Protein AF-A0A8S4QII3-F1 (afdb_monomer)

Mean predicted aligned error: 6.71 Å

Organism: NCBI:txid348720

Foldseek 3Di:
DQDPVLCVQQVPDPPVPRHDRHDDPCPPVVVDDPKDWDADCPPPVVRHRQTCDINNDQFAPPDDDPPVGGSD

Structure (mmCIF, N/CA/C/O backbone):
data_AF-A0A8S4QII3-F1
#
_entry.id   AF-A0A8S4QII3-F1
#
loop_
_atom_site.group_PDB
_atom_site.id
_atom_site.type_symbol
_atom_site.label_atom_id
_atom_site.label_alt_id
_atom_site.label_comp_id
_atom_site.label_asym_id
_atom_site.label_entity_id
_atom_site.label_seq_id
_atom_site.pdbx_PDB_ins_code
_atom_site.Cartn_x
_atom_site.Cartn_y
_atom_site.Cartn_z
_atom_site.occupancy
_atom_site.B_iso_or_equiv
_atom_site.auth_seq_id
_atom_site.auth_comp_id
_atom_site.auth_asym_id
_atom_site.auth_atom_id
_atom_site.pdbx_PDB_model_num
ATOM 1 N N . TYR A 1 1 ? 15.884 7.243 -7.102 1.00 83.88 1 TYR A N 1
ATOM 2 C CA . TYR A 1 1 ? 17.097 7.541 -7.876 1.00 83.88 1 TYR A CA 1
ATOM 3 C C . TYR A 1 1 ? 16.909 7.094 -9.320 1.00 83.88 1 TYR A C 1
ATOM 5 O O . TYR A 1 1 ? 15.988 6.330 -9.604 1.00 83.88 1 TYR A O 1
ATOM 13 N N . ASN A 1 2 ? 17.739 7.605 -10.231 1.00 87.38 2 ASN A N 1
ATOM 14 C CA . ASN A 1 2 ? 17.669 7.255 -11.649 1.00 87.38 2 ASN A CA 1
ATOM 15 C C . ASN A 1 2 ? 18.427 5.946 -11.879 1.00 87.38 2 ASN A C 1
ATOM 17 O O . ASN A 1 2 ? 19.653 5.928 -11.809 1.00 87.38 2 ASN A O 1
ATOM 21 N N . ASP A 1 3 ? 17.687 4.866 -12.114 1.00 89.94 3 ASP A N 1
ATOM 22 C CA . ASP A 1 3 ? 18.255 3.570 -12.466 1.00 89.94 3 ASP A CA 1
ATOM 23 C C . ASP A 1 3 ? 18.254 3.397 -14.001 1.00 89.94 3 ASP 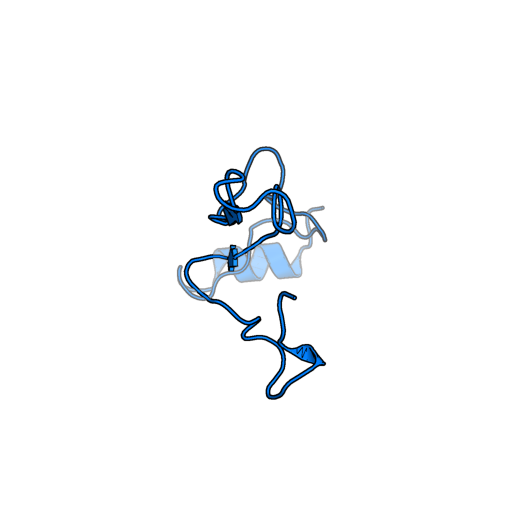A C 1
ATOM 25 O O . ASP A 1 3 ? 17.210 3.616 -14.633 1.00 89.94 3 ASP A O 1
ATOM 29 N N . PRO A 1 4 ? 19.389 3.035 -14.631 1.00 90.81 4 PRO A N 1
ATOM 30 C CA . PRO A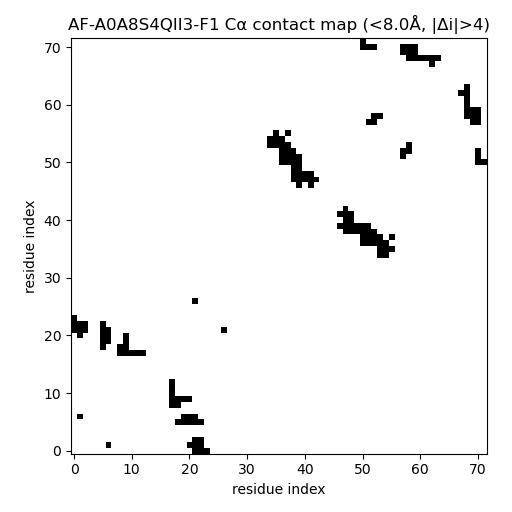 1 4 ? 19.484 2.922 -16.087 1.00 90.81 4 PRO A CA 1
ATOM 31 C C . PRO A 1 4 ? 18.544 1.871 -16.690 1.00 90.81 4 PRO A C 1
ATOM 33 O O . PRO A 1 4 ? 17.986 2.101 -17.764 1.00 90.81 4 PRO A O 1
ATOM 36 N N . LEU A 1 5 ? 18.330 0.740 -16.008 1.00 89.94 5 LEU A 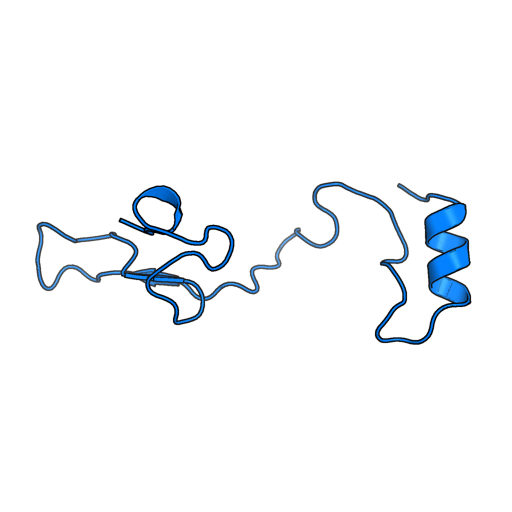N 1
ATOM 37 C CA . LEU A 1 5 ? 17.472 -0.341 -16.504 1.00 89.94 5 LEU A CA 1
ATOM 38 C C . LEU A 1 5 ? 15.996 0.038 -16.405 1.00 89.94 5 LEU A C 1
ATOM 40 O O . LEU A 1 5 ? 15.241 -0.176 -17.354 1.00 89.94 5 LEU A O 1
ATOM 44 N N . VAL A 1 6 ? 15.592 0.652 -15.292 1.00 89.56 6 VAL A N 1
ATOM 45 C CA . VAL A 1 6 ? 14.231 1.178 -15.107 1.00 89.56 6 VAL A CA 1
ATOM 46 C C . VAL A 1 6 ? 13.926 2.259 -16.141 1.00 89.56 6 VAL A C 1
ATOM 48 O O . VAL A 1 6 ? 12.851 2.251 -16.739 1.00 89.56 6 VAL A O 1
ATOM 51 N N . THR A 1 7 ? 14.892 3.139 -16.412 1.00 90.81 7 THR A N 1
ATOM 52 C CA . THR A 1 7 ? 14.761 4.188 -17.430 1.00 90.81 7 THR A CA 1
ATOM 53 C C . THR A 1 7 ? 14.574 3.575 -18.817 1.00 90.81 7 THR A C 1
ATOM 55 O O . THR A 1 7 ? 13.623 3.919 -19.516 1.00 90.81 7 THR A O 1
ATOM 58 N N . LEU A 1 8 ? 15.423 2.615 -19.201 1.00 91.62 8 LEU A N 1
ATOM 59 C CA . LEU A 1 8 ? 15.321 1.913 -20.481 1.00 91.62 8 LEU A CA 1
ATOM 60 C C . LEU A 1 8 ? 13.958 1.216 -20.629 1.00 91.62 8 LEU A C 1
ATOM 62 O O . LEU A 1 8 ? 13.250 1.411 -21.615 1.00 91.62 8 LEU A O 1
ATOM 66 N N . ALA A 1 9 ? 13.547 0.461 -19.611 1.00 91.25 9 ALA A N 1
ATOM 67 C CA . ALA A 1 9 ? 12.260 -0.221 -19.586 1.00 91.25 9 ALA A CA 1
ATOM 68 C C . ALA A 1 9 ? 11.079 0.763 -19.690 1.00 91.25 9 ALA A C 1
ATOM 70 O O . ALA A 1 9 ? 10.113 0.488 -20.403 1.00 91.25 9 ALA A O 1
ATOM 71 N N . HIS A 1 10 ? 11.156 1.925 -19.034 1.00 89.44 10 HIS A N 1
ATOM 72 C CA . HIS A 1 10 ? 10.119 2.955 -19.108 1.00 89.44 10 HIS A CA 1
ATOM 73 C C . HIS A 1 10 ? 9.901 3.482 -20.535 1.00 89.44 10 HIS A C 1
ATOM 75 O O . HIS A 1 10 ? 8.760 3.764 -20.912 1.00 89.44 10 HIS A O 1
ATOM 81 N N . TYR A 1 11 ? 10.976 3.601 -21.322 1.00 91.19 11 TYR A N 1
ATOM 82 C CA . TYR A 1 11 ? 10.913 4.061 -22.711 1.00 91.19 11 TYR A CA 1
ATOM 83 C C . TYR A 1 11 ? 10.336 3.015 -23.669 1.00 91.19 11 TYR A C 1
ATOM 85 O O . TYR A 1 11 ? 9.583 3.378 -24.571 1.00 91.19 11 TYR A O 1
ATOM 93 N N . PHE A 1 12 ? 10.677 1.735 -23.491 1.00 93.31 12 PHE A N 1
ATOM 94 C CA . PHE A 1 12 ? 10.357 0.696 -24.477 1.00 93.31 12 PHE A CA 1
ATOM 95 C C . PHE A 1 12 ? 9.071 -0.095 -24.190 1.00 93.31 12 PHE A C 1
ATOM 97 O O . PHE A 1 12 ? 8.445 -0.586 -25.131 1.00 93.31 12 PHE A O 1
ATOM 104 N N . TYR A 1 13 ? 8.642 -0.237 -22.931 1.00 92.50 13 TYR A N 1
ATOM 105 C CA . TYR A 1 13 ? 7.418 -0.986 -22.620 1.00 92.50 13 TYR A CA 1
ATOM 106 C C . TYR A 1 13 ? 6.136 -0.175 -22.910 1.00 92.50 13 TYR A C 1
ATOM 108 O O . TYR A 1 13 ? 6.090 1.041 -22.708 1.00 92.50 13 TYR A O 1
ATOM 116 N N . PRO A 1 14 ? 5.035 -0.838 -23.319 1.00 92.00 14 PRO A N 1
ATOM 117 C CA . PRO A 1 14 ? 3.741 -0.186 -23.501 1.00 92.00 14 PRO A CA 1
ATOM 118 C C . PRO A 1 14 ? 3.176 0.321 -22.165 1.00 92.00 14 PRO A C 1
ATOM 120 O O . PRO A 1 14 ? 3.498 -0.205 -21.098 1.00 92.00 14 PRO A O 1
ATOM 123 N N . LYS A 1 15 ? 2.277 1.317 -22.217 1.00 85.44 15 LYS A N 1
ATOM 124 C CA . LYS A 1 15 ? 1.785 2.070 -21.041 1.00 85.44 15 LYS A CA 1
ATOM 125 C C . LYS A 1 15 ? 1.340 1.217 -19.841 1.00 85.44 15 LYS A C 1
ATOM 127 O O . LYS A 1 15 ? 1.565 1.648 -18.721 1.00 85.44 15 LYS A O 1
ATOM 132 N N . GLY A 1 16 ? 0.741 0.043 -20.055 1.00 86.62 16 GLY A N 1
ATOM 133 C CA . GLY A 1 16 ? 0.269 -0.833 -18.969 1.00 86.62 16 GLY A CA 1
ATOM 134 C C . GLY A 1 16 ? 1.329 -1.755 -18.355 1.00 86.62 16 GLY A C 1
ATOM 135 O O . GLY A 1 16 ? 1.060 -2.395 -17.347 1.00 86.62 16 GLY A O 1
ATOM 136 N N . LYS A 1 17 ? 2.516 -1.859 -18.965 1.00 86.62 17 LYS A N 1
ATOM 137 C CA . LYS A 1 17 ? 3.615 -2.726 -18.502 1.00 86.62 17 LYS A CA 1
ATOM 138 C C . LYS A 1 17 ? 4.893 -1.960 -18.174 1.00 86.62 17 LYS A C 1
ATOM 140 O O . LYS A 1 17 ? 5.830 -2.548 -17.643 1.00 86.62 17 LYS A O 1
ATOM 145 N N . ARG A 1 18 ? 4.962 -0.672 -18.520 1.00 90.38 18 ARG A N 1
ATOM 146 C CA . ARG A 1 18 ? 6.148 0.142 -18.259 1.00 90.38 18 ARG A CA 1
ATOM 147 C C . ARG A 1 18 ? 6.287 0.441 -16.760 1.00 90.38 18 ARG A C 1
ATOM 149 O O . ARG A 1 18 ? 5.293 0.821 -16.140 1.00 90.38 18 ARG A O 1
ATOM 156 N N . PRO A 1 19 ? 7.491 0.298 -16.181 1.00 87.00 19 PRO A N 1
ATOM 157 C CA . PRO A 1 19 ? 7.748 0.693 -14.798 1.00 87.00 19 PRO A CA 1
ATOM 158 C C . PRO A 1 19 ? 7.711 2.221 -14.655 1.00 87.00 19 PRO A C 1
ATOM 160 O O . PRO A 1 19 ? 7.625 2.940 -15.648 1.00 87.00 19 PRO A O 1
ATOM 163 N N . ASN A 1 20 ? 7.796 2.741 -13.430 1.00 85.75 20 ASN A N 1
ATOM 164 C CA . ASN A 1 20 ? 7.979 4.180 -13.200 1.00 85.75 20 ASN A CA 1
ATOM 165 C C . ASN A 1 20 ? 9.322 4.675 -13.771 1.00 85.75 20 ASN A C 1
ATOM 167 O O . ASN A 1 20 ? 10.217 3.878 -14.019 1.00 85.75 20 ASN A O 1
ATOM 171 N N . SER A 1 21 ? 9.481 5.987 -13.977 1.00 85.69 21 SER A N 1
ATOM 172 C CA . SER A 1 21 ? 10.712 6.567 -14.552 1.00 85.69 21 SER A CA 1
ATOM 173 C C . SER A 1 21 ? 11.914 6.553 -13.601 1.00 85.69 21 SER A C 1
ATOM 175 O O . SER A 1 21 ? 13.049 6.752 -14.025 1.00 85.69 21 SER A O 1
ATOM 177 N N . GLN A 1 22 ? 11.674 6.338 -12.310 1.00 87.62 22 GLN A N 1
ATOM 178 C CA . GLN A 1 22 ? 12.685 6.343 -11.263 1.00 87.62 22 GLN A CA 1
ATOM 179 C C . GLN A 1 22 ? 12.467 5.165 -10.319 1.00 87.62 22 GLN A C 1
ATOM 181 O O . GLN A 1 22 ? 11.345 4.687 -10.143 1.00 87.62 22 GLN A O 1
ATOM 186 N N . MET A 1 23 ? 13.543 4.734 -9.668 1.00 87.69 23 MET A N 1
ATOM 187 C CA . MET A 1 23 ? 13.512 3.679 -8.662 1.00 87.69 23 MET A CA 1
ATOM 188 C C . MET A 1 23 ? 13.474 4.277 -7.252 1.00 87.69 23 MET A C 1
ATOM 190 O O . MET A 1 23 ? 14.195 5.229 -6.949 1.00 87.69 23 MET A O 1
ATOM 194 N N . GLY A 1 24 ? 12.651 3.727 -6.366 1.00 86.38 24 GLY A N 1
ATOM 195 C CA . GLY A 1 24 ? 12.657 4.087 -4.950 1.00 86.38 24 GLY A CA 1
ATOM 196 C C . GLY A 1 24 ? 11.639 3.279 -4.155 1.00 86.38 24 GLY A C 1
ATOM 197 O O . GLY A 1 24 ? 10.580 2.949 -4.677 1.00 86.38 24 GLY A O 1
ATOM 198 N N . LEU A 1 25 ? 11.951 2.987 -2.888 1.00 83.12 25 LEU A N 1
ATOM 199 C CA . LEU A 1 25 ? 11.078 2.197 -2.006 1.00 83.12 25 LEU A CA 1
ATOM 200 C C . LEU A 1 25 ? 9.727 2.877 -1.748 1.00 83.12 25 LEU A C 1
ATOM 202 O O . LEU A 1 25 ? 8.697 2.218 -1.700 1.00 83.12 25 LEU A O 1
ATOM 206 N N . LEU A 1 26 ? 9.736 4.203 -1.605 1.00 84.44 26 LEU A N 1
ATOM 207 C CA . LEU A 1 26 ? 8.548 5.024 -1.346 1.00 84.44 26 LEU A CA 1
ATOM 208 C C . LEU A 1 26 ? 8.267 5.976 -2.517 1.00 84.44 26 LEU A C 1
ATOM 210 O O . LEU A 1 26 ? 7.811 7.105 -2.324 1.00 84.44 26 LEU A O 1
ATOM 214 N N . LEU A 1 27 ? 8.596 5.550 -3.742 1.00 83.31 27 LEU A N 1
ATOM 215 C CA . LEU A 1 27 ? 8.349 6.356 -4.933 1.00 8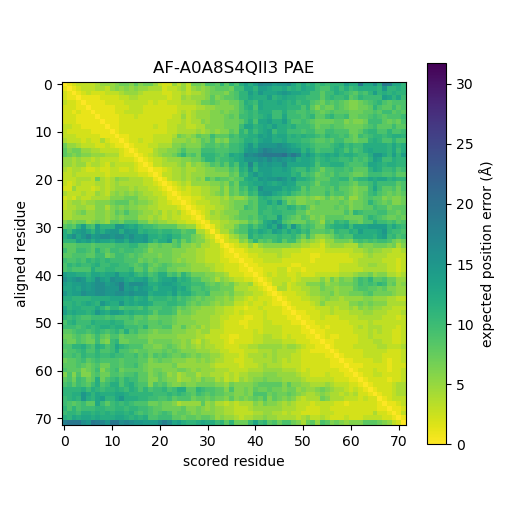3.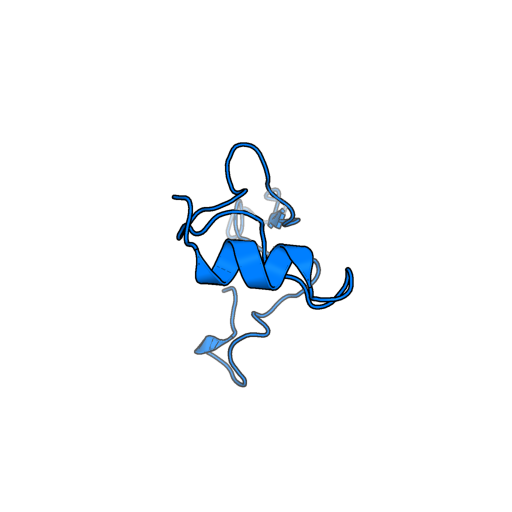31 27 LEU A CA 1
ATOM 216 C C . LEU A 1 27 ? 6.852 6.684 -5.046 1.00 83.31 27 LEU A C 1
ATOM 218 O O . LEU A 1 27 ? 6.011 5.816 -4.832 1.00 83.31 27 LEU A O 1
ATOM 222 N N . ALA A 1 28 ? 6.537 7.932 -5.399 1.00 79.88 28 ALA A N 1
ATOM 223 C CA . ALA A 1 28 ? 5.168 8.415 -5.584 1.00 79.88 28 ALA A CA 1
ATOM 224 C C . ALA A 1 28 ? 4.254 8.292 -4.344 1.00 79.88 28 ALA A C 1
ATOM 226 O O . ALA A 1 28 ? 3.040 8.233 -4.506 1.00 79.88 28 ALA A O 1
ATOM 227 N N . ARG A 1 29 ? 4.817 8.288 -3.122 1.00 82.06 29 ARG A N 1
ATOM 228 C CA . ARG A 1 29 ? 4.062 8.320 -1.849 1.00 82.06 29 ARG A CA 1
ATOM 229 C C . ARG A 1 29 ? 4.011 9.691 -1.159 1.00 82.06 29 ARG A C 1
ATOM 231 O O . ARG A 1 29 ? 3.544 9.794 -0.030 1.00 82.06 29 ARG A O 1
ATOM 238 N N . ASN A 1 30 ? 4.519 10.749 -1.792 1.00 81.06 30 ASN A N 1
ATOM 239 C CA . ASN A 1 30 ? 4.472 12.087 -1.203 1.00 81.06 30 ASN A CA 1
ATOM 240 C C . ASN A 1 30 ? 3.121 12.756 -1.495 1.00 81.06 30 ASN A C 1
ATOM 242 O O . ASN A 1 30 ? 2.855 13.108 -2.643 1.00 81.06 30 ASN A O 1
ATOM 246 N N . GLY A 1 31 ? 2.288 12.935 -0.465 1.00 79.12 31 GLY A N 1
ATOM 247 C CA . GLY A 1 31 ? 0.983 13.601 -0.580 1.00 79.12 31 GLY A CA 1
ATOM 248 C C . GLY A 1 31 ? -0.088 12.794 -1.324 1.00 79.12 31 GLY A C 1
ATOM 249 O O . GLY A 1 31 ? -1.114 13.347 -1.705 1.00 79.12 31 GLY A O 1
ATOM 250 N N . THR A 1 32 ? 0.146 11.502 -1.543 1.00 78.75 32 THR A N 1
ATOM 251 C CA . THR A 1 32 ? -0.728 10.595 -2.290 1.00 78.75 32 THR A CA 1
ATOM 252 C C . THR A 1 32 ? -1.174 9.452 -1.383 1.00 78.75 32 THR A C 1
ATOM 254 O O . THR A 1 32 ? -0.368 8.632 -0.942 1.00 78.75 32 THR A O 1
ATOM 257 N N . LEU A 1 33 ? -2.475 9.396 -1.104 1.00 78.00 33 LEU A N 1
ATOM 258 C CA . LEU A 1 33 ? -3.127 8.254 -0.473 1.00 78.00 33 LEU A CA 1
ATOM 259 C C . LEU A 1 33 ? -4.256 7.812 -1.405 1.00 78.00 33 LEU A C 1
ATOM 261 O O . LEU A 1 33 ? -5.252 8.513 -1.538 1.00 78.00 33 LEU A O 1
ATOM 265 N N . ASP A 1 34 ? -4.066 6.680 -2.077 1.00 81.62 34 ASP A N 1
ATOM 266 C CA . ASP A 1 34 ? -5.083 6.082 -2.960 1.00 81.62 34 ASP A CA 1
ATOM 267 C C . ASP A 1 34 ? -6.066 5.191 -2.177 1.00 81.62 34 ASP A C 1
ATOM 269 O O . ASP A 1 34 ? -7.029 4.652 -2.712 1.00 81.62 34 ASP A O 1
ATOM 273 N N . GLU A 1 35 ? -5.806 5.006 -0.881 1.00 84.56 35 GLU A N 1
ATOM 274 C CA . GLU A 1 35 ? -6.569 4.110 -0.027 1.00 84.56 35 GLU A CA 1
ATOM 275 C C . GLU A 1 35 ? -7.755 4.821 0.629 1.00 84.56 35 GLU A C 1
ATOM 277 O O . GLU A 1 35 ? -7.617 5.903 1.204 1.00 84.56 35 GLU A O 1
ATOM 282 N N . VAL A 1 36 ? -8.915 4.165 0.625 1.00 90.69 36 VAL A N 1
ATOM 283 C CA . VAL A 1 36 ? -10.127 4.626 1.311 1.00 90.69 36 VAL A CA 1
ATOM 284 C C . VAL A 1 36 ? -10.332 3.814 2.583 1.00 90.69 36 VAL A C 1
ATOM 286 O O . VAL A 1 36 ? -10.513 2.595 2.544 1.00 90.69 36 VAL A O 1
ATOM 289 N N . HIS A 1 37 ? -10.317 4.504 3.721 1.00 92.12 37 HIS A N 1
ATOM 290 C CA . HIS A 1 37 ? -10.433 3.905 5.049 1.00 92.12 37 HIS A CA 1
ATOM 291 C C . HIS A 1 37 ? -11.852 4.121 5.579 1.00 92.12 37 HIS A C 1
ATOM 293 O O . HIS A 1 37 ? -12.306 5.256 5.711 1.00 92.12 37 HIS A O 1
ATOM 299 N N . THR A 1 38 ? -12.564 3.039 5.895 1.00 93.38 38 THR A N 1
ATOM 300 C CA . THR A 1 38 ? -13.864 3.110 6.579 1.00 93.38 38 THR A CA 1
ATOM 301 C C . THR A 1 38 ? -13.642 2.888 8.065 1.00 93.38 38 THR A C 1
ATOM 303 O O . THR A 1 38 ? -13.285 1.786 8.478 1.00 93.38 38 THR A O 1
ATOM 306 N N . ILE A 1 39 ? -13.837 3.934 8.865 1.00 93.06 39 ILE A N 1
ATOM 307 C CA . ILE A 1 39 ? -13.556 3.930 10.304 1.00 93.06 39 ILE A CA 1
ATOM 308 C C . ILE A 1 39 ? -14.864 4.040 11.086 1.00 93.06 39 ILE A C 1
ATOM 310 O O . ILE A 1 39 ? -15.760 4.809 10.736 1.00 93.06 39 ILE A O 1
ATOM 314 N N . ASN A 1 40 ? -14.961 3.282 12.174 1.00 92.50 40 ASN A N 1
ATOM 315 C CA . ASN A 1 40 ? -16.101 3.331 13.079 1.00 92.50 40 ASN A CA 1
ATOM 316 C C . ASN A 1 40 ? -16.159 4.673 13.830 1.00 92.50 40 ASN A C 1
ATOM 318 O O . ASN A 1 40 ? -15.295 4.983 14.653 1.00 92.50 40 ASN A O 1
ATOM 322 N N . THR A 1 41 ? -17.225 5.442 13.595 1.00 92.25 41 THR A N 1
ATOM 323 C CA . THR A 1 41 ? -17.435 6.793 14.153 1.00 92.25 41 THR A CA 1
ATOM 324 C C . THR A 1 41 ? -17.861 6.816 15.623 1.00 92.25 41 THR A C 1
ATOM 326 O O . THR A 1 41 ? -17.979 7.891 16.201 1.00 92.25 41 THR A O 1
ATOM 329 N N . GLY A 1 42 ? -18.066 5.654 16.254 1.00 90.44 42 GLY A N 1
ATOM 330 C CA . GLY A 1 42 ? -18.358 5.568 17.691 1.00 90.44 42 GLY A CA 1
ATOM 331 C C . GLY A 1 42 ? -19.829 5.411 18.062 1.00 90.44 42 GLY A C 1
ATOM 332 O O . GLY A 1 42 ? -20.167 5.596 19.225 1.00 90.44 42 GLY A O 1
ATOM 333 N N . GLN A 1 43 ? -20.700 4.982 17.135 1.00 91.50 43 GLN A N 1
ATOM 334 C CA . GLN A 1 43 ? -22.053 4.505 17.490 1.00 91.50 43 GLN A CA 1
ATOM 335 C C . GLN A 1 43 ? -22.007 3.414 18.578 1.00 91.50 43 GLN A C 1
ATOM 337 O O . GLN A 1 43 ? -22.917 3.275 19.391 1.00 91.50 43 GLN A O 1
ATOM 342 N N . ARG A 1 44 ? -20.902 2.666 18.603 1.00 88.88 44 ARG A N 1
ATOM 343 C CA . ARG A 1 44 ? -20.466 1.800 19.690 1.00 88.88 44 ARG A CA 1
ATOM 344 C C . ARG A 1 44 ? -19.117 2.295 20.202 1.00 88.88 44 ARG A C 1
ATOM 346 O O . ARG A 1 44 ? -18.135 2.253 19.462 1.00 88.88 44 ARG A O 1
ATOM 353 N N . LEU A 1 45 ? -19.079 2.757 21.452 1.00 91.56 45 LEU A N 1
ATOM 354 C CA . LEU A 1 45 ? -17.873 3.319 22.076 1.00 91.56 45 LEU A CA 1
ATOM 355 C C . LEU A 1 45 ? -16.716 2.312 22.133 1.00 91.56 45 LEU A C 1
ATOM 357 O O . LEU A 1 45 ? -15.565 2.705 21.985 1.00 91.56 45 LEU A O 1
ATOM 361 N N . ASP A 1 46 ? -17.014 1.017 22.260 1.00 93.06 46 ASP A N 1
ATOM 362 C CA . ASP A 1 46 ? -16.015 -0.059 22.296 1.00 93.06 46 ASP A CA 1
ATOM 363 C C . ASP A 1 46 ? -15.267 -0.262 20.969 1.00 93.06 46 ASP A C 1
ATOM 365 O O . ASP A 1 46 ? -14.239 -0.930 20.940 1.00 93.06 46 ASP A O 1
ATOM 369 N N . LYS A 1 47 ? -15.772 0.309 19.869 1.00 89.12 47 LYS A N 1
ATOM 370 C CA . LYS A 1 47 ? -15.186 0.180 18.526 1.00 89.12 47 LYS A CA 1
ATOM 371 C C . LYS A 1 47 ? -14.793 1.520 17.922 1.00 89.12 47 LYS A C 1
ATOM 373 O O . LYS A 1 47 ? -14.523 1.590 16.726 1.00 89.12 47 LYS A O 1
ATOM 378 N N . PHE A 1 48 ? -14.817 2.594 18.706 1.00 93.56 48 PHE A N 1
ATOM 379 C CA . PHE A 1 48 ? -14.486 3.919 18.205 1.00 93.56 48 PHE A CA 1
ATOM 380 C C . PHE A 1 48 ? -13.064 3.943 17.627 1.00 93.56 48 PHE A C 1
ATOM 382 O O . PHE A 1 48 ? -12.117 3.491 18.267 1.00 93.56 48 PHE A O 1
ATOM 389 N N . GLY A 1 49 ? -12.924 4.450 16.401 1.00 91.56 49 GLY A N 1
ATOM 390 C CA . GLY A 1 49 ? -11.630 4.541 15.723 1.00 91.56 49 GLY A CA 1
ATOM 391 C C . GLY A 1 49 ? -11.116 3.226 15.127 1.00 91.56 49 GLY A C 1
ATOM 392 O O . GLY A 1 49 ? -10.060 3.232 14.501 1.00 91.56 49 GLY A O 1
ATOM 393 N N . TYR A 1 50 ? -11.839 2.109 15.267 1.00 93.12 50 TYR A N 1
ATOM 394 C CA . TYR A 1 50 ? -11.442 0.850 14.632 1.00 93.12 50 TYR A CA 1
ATOM 395 C C . TYR A 1 50 ? -11.714 0.876 13.132 1.00 93.12 50 TYR A C 1
ATOM 397 O O . TYR A 1 50 ? -12.784 1.314 12.690 1.00 93.12 50 TYR A O 1
ATOM 405 N N . LEU A 1 51 ? -10.755 0.354 12.367 1.00 91.69 51 LEU A N 1
ATOM 406 C CA . LEU A 1 51 ? -10.870 0.170 10.928 1.00 91.69 51 LEU A CA 1
ATOM 407 C C . LEU A 1 51 ? -11.881 -0.948 10.642 1.00 91.69 51 LEU A C 1
ATOM 409 O O . LEU A 1 51 ? -11.740 -2.070 11.127 1.00 91.69 51 LEU A O 1
ATOM 413 N N . ASP A 1 52 ? -12.929 -0.623 9.890 1.00 91.19 52 ASP A N 1
ATOM 414 C CA . ASP A 1 52 ? -13.927 -1.599 9.453 1.00 91.19 52 ASP A CA 1
ATOM 415 C C . ASP A 1 52 ? -13.575 -2.170 8.082 1.00 91.19 52 ASP A C 1
ATOM 417 O O . ASP A 1 52 ? -13.608 -3.384 7.893 1.00 91.19 52 ASP A O 1
ATOM 421 N N . LYS A 1 53 ? -13.215 -1.292 7.136 1.00 92.44 53 LYS A N 1
ATOM 422 C CA . LYS A 1 53 ? -12.870 -1.676 5.765 1.00 92.44 53 LYS A CA 1
ATOM 423 C C . LYS A 1 53 ? -11.730 -0.842 5.210 1.00 92.44 53 LYS A C 1
ATOM 425 O O . LYS A 1 53 ? -11.667 0.367 5.445 1.00 92.44 53 LYS A O 1
ATOM 430 N N . LEU A 1 54 ? -10.900 -1.481 4.398 1.00 92.56 54 LEU A N 1
ATOM 431 C CA . LEU A 1 54 ? -9.855 -0.848 3.602 1.00 92.56 54 LEU A CA 1
ATOM 432 C C . LEU A 1 54 ? -10.171 -1.079 2.124 1.00 92.56 54 LEU A C 1
ATOM 434 O O . LEU A 1 54 ? -10.307 -2.222 1.695 1.00 92.56 54 LEU A O 1
ATOM 438 N N . ASN A 1 55 ? -10.331 -0.009 1.343 1.00 92.25 55 ASN A N 1
ATOM 439 C CA . ASN A 1 55 ? -10.700 -0.090 -0.080 1.00 92.25 55 ASN A CA 1
ATOM 440 C C . ASN A 1 55 ? -11.974 -0.923 -0.336 1.00 92.25 55 ASN A C 1
ATOM 442 O O . ASN A 1 55 ? -12.100 -1.601 -1.352 1.00 92.25 55 ASN A O 1
ATOM 446 N N . GLY A 1 56 ? -12.914 -0.898 0.617 1.00 91.00 56 GLY A N 1
ATOM 447 C CA . GLY A 1 56 ? -14.165 -1.661 0.568 1.00 91.00 56 GLY A CA 1
ATOM 448 C C . GLY A 1 56 ? -14.067 -3.125 1.019 1.00 91.00 56 GLY A C 1
ATOM 449 O O . GLY A 1 56 ? -15.110 -3.765 1.152 1.00 91.00 56 GLY A O 1
ATOM 450 N N . LEU A 1 57 ? -12.866 -3.636 1.305 1.00 92.25 57 LEU A N 1
ATOM 451 C CA . LEU A 1 57 ? -12.635 -4.996 1.796 1.00 92.25 57 LEU A CA 1
ATOM 452 C C . LEU A 1 57 ? -12.570 -5.034 3.327 1.00 92.25 57 LEU A C 1
ATOM 454 O O . LEU A 1 57 ? -12.019 -4.131 3.954 1.00 92.25 57 LEU A O 1
ATOM 458 N N . ASP A 1 58 ? -13.109 -6.098 3.915 1.00 92.50 58 ASP A N 1
ATOM 459 C CA . ASP A 1 58 ? -13.050 -6.409 5.351 1.00 92.50 58 ASP A CA 1
ATOM 460 C C . ASP A 1 58 ? -11.850 -7.303 5.732 1.00 92.50 58 ASP A C 1
ATOM 462 O O . ASP A 1 58 ? -11.608 -7.557 6.911 1.00 92.50 58 ASP A O 1
ATOM 466 N N . HIS A 1 59 ? -11.076 -7.740 4.738 1.00 93.50 59 HIS A N 1
ATOM 467 C CA . HIS A 1 59 ? -9.865 -8.540 4.877 1.00 93.50 59 HIS A CA 1
ATOM 468 C C . HIS A 1 59 ? -8.794 -8.086 3.874 1.00 93.50 59 HIS A C 1
ATOM 470 O O . HIS A 1 59 ? -9.077 -7.468 2.845 1.00 93.50 59 HIS A O 1
ATOM 476 N N . LEU A 1 60 ? -7.537 -8.400 4.170 1.00 93.38 60 LEU A N 1
ATOM 477 C CA . LEU A 1 60 ? -6.396 -8.137 3.309 1.00 93.38 60 LEU A CA 1
ATOM 478 C C . LEU A 1 60 ? -6.300 -9.215 2.215 1.00 93.38 60 LEU A C 1
ATOM 480 O O . LEU A 1 60 ? -6.158 -10.392 2.541 1.00 93.38 60 LEU A O 1
ATOM 484 N N . PRO A 1 61 ? -6.261 -8.848 0.922 1.00 92.88 61 PRO A N 1
ATOM 485 C CA . PRO A 1 61 ? -6.193 -9.815 -0.180 1.00 92.88 61 PRO A CA 1
ATOM 486 C C . PRO A 1 61 ? -4.799 -10.446 -0.358 1.00 92.88 61 PRO A C 1
ATOM 488 O O . PRO A 1 61 ? -4.573 -11.215 -1.289 1.00 92.88 61 PRO A O 1
ATOM 491 N N . TYR A 1 62 ? -3.838 -10.089 0.497 1.00 92.69 62 TYR A N 1
ATOM 492 C CA . TYR A 1 62 ? -2.446 -10.532 0.401 1.00 92.69 62 TYR A CA 1
ATOM 493 C C . TYR A 1 62 ? -2.221 -11.923 1.000 1.00 92.69 62 TYR A C 1
ATOM 495 O O . TYR A 1 62 ? -1.331 -12.650 0.558 1.00 92.69 62 TYR A O 1
ATOM 503 N N . TRP A 1 63 ? -3.030 -12.296 1.992 1.00 95.12 63 TRP A N 1
ATOM 504 C CA . TRP A 1 63 ? -2.949 -13.579 2.681 1.00 95.12 63 TRP A CA 1
ATOM 505 C C . TRP A 1 63 ? -4.213 -14.384 2.392 1.00 95.12 63 TRP A C 1
ATOM 507 O O . TRP A 1 63 ? -5.301 -13.823 2.296 1.00 95.12 63 TRP A O 1
ATOM 517 N N . ARG A 1 64 ? -4.070 -15.702 2.226 1.00 91.25 64 ARG A N 1
ATOM 518 C CA . ARG A 1 64 ? -5.194 -16.565 1.831 1.00 91.25 64 ARG A CA 1
ATOM 519 C C . ARG A 1 64 ? -6.231 -16.695 2.939 1.00 91.25 64 ARG A C 1
ATOM 521 O O . ARG A 1 64 ? -7.412 -16.497 2.688 1.00 91.25 64 ARG A O 1
ATOM 528 N N . ASP A 1 65 ? -5.766 -16.974 4.152 1.00 92.94 65 ASP A N 1
ATOM 529 C CA . ASP A 1 65 ? -6.624 -17.417 5.244 1.00 92.94 65 ASP A CA 1
ATOM 530 C C . ASP A 1 65 ? -6.455 -16.564 6.507 1.00 92.94 65 ASP A C 1
ATOM 532 O O . ASP A 1 65 ? -5.435 -15.899 6.733 1.00 92.94 65 ASP A O 1
ATOM 536 N N . SER A 1 66 ? -7.486 -16.616 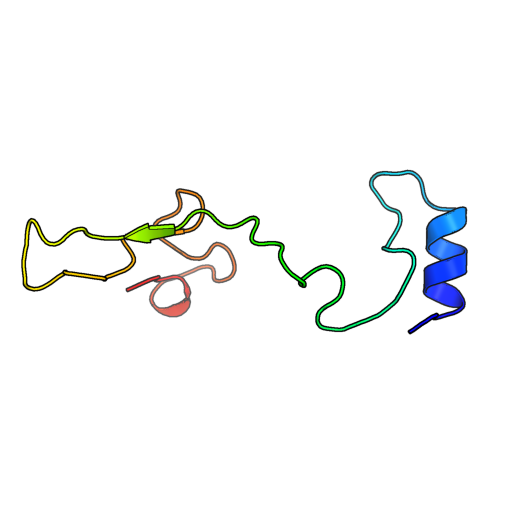7.349 1.00 90.06 66 SER A N 1
ATOM 537 C CA . SER A 1 66 ? -7.477 -16.061 8.703 1.00 90.06 66 SER A CA 1
ATOM 538 C C . SER A 1 66 ? -6.520 -16.870 9.594 1.00 90.06 66 SER A C 1
ATOM 540 O O . SER A 1 66 ? -6.421 -18.087 9.420 1.00 90.06 66 SER A O 1
ATOM 542 N N . PRO A 1 67 ? -5.792 -16.243 10.540 1.00 92.25 67 PRO A N 1
ATOM 543 C CA . PRO A 1 67 ? -5.923 -14.855 11.006 1.00 92.25 67 PRO A CA 1
ATOM 544 C C . PRO A 1 67 ? -5.097 -13.830 10.224 1.00 92.25 67 PRO A C 1
ATOM 546 O O . PRO A 1 67 ? -5.261 -12.633 10.430 1.00 92.25 67 PRO A O 1
ATOM 549 N N . CYS A 1 68 ? -4.209 -14.266 9.330 1.00 91.75 68 CYS A N 1
ATOM 550 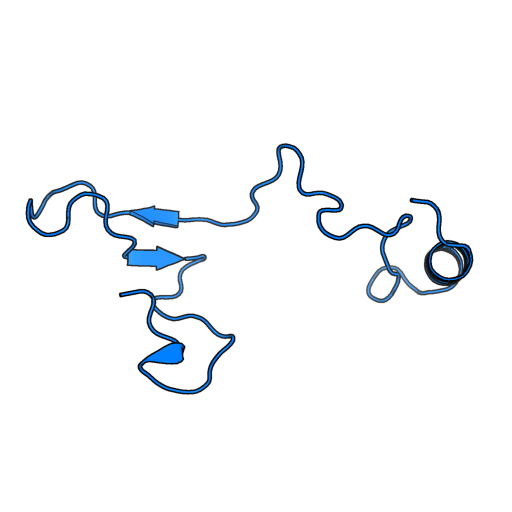C CA . CYS A 1 68 ? -3.240 -13.378 8.687 1.00 91.75 68 CYS A CA 1
ATOM 551 C C . CYS A 1 68 ? -3.883 -12.365 7.733 1.00 91.75 68 CYS A C 1
ATOM 553 O O . CYS A 1 68 ? -3.338 -11.282 7.540 1.00 91.75 68 CYS A O 1
ATOM 555 N N . ASN A 1 69 ? -5.030 -12.701 7.138 1.00 93.50 69 ASN A N 1
ATOM 556 C CA . ASN A 1 69 ? -5.771 -11.790 6.270 1.00 93.50 69 ASN A CA 1
ATOM 557 C C . ASN A 1 69 ? -6.726 -10.850 7.023 1.00 93.50 69 ASN A C 1
ATOM 559 O O . ASN A 1 69 ? -7.354 -10.009 6.388 1.00 93.50 69 ASN A O 1
ATOM 563 N N . ASN A 1 70 ? -6.865 -10.965 8.344 1.00 91.56 70 ASN A N 1
ATOM 564 C CA . ASN A 1 70 ? -7.848 -10.175 9.071 1.00 91.56 70 ASN A CA 1
ATOM 565 C C . ASN A 1 70 ? -7.357 -8.736 9.294 1.00 91.56 70 ASN A C 1
ATOM 567 O O . ASN A 1 70 ? -6.185 -8.505 9.584 1.00 91.56 70 ASN A O 1
ATOM 571 N N . ILE A 1 71 ? -8.267 -7.766 9.181 1.00 88.31 71 ILE A N 1
ATOM 572 C CA . ILE A 1 71 ? -7.996 -6.349 9.498 1.00 88.31 71 ILE A CA 1
ATOM 573 C C . ILE A 1 71 ? -8.252 -6.057 10.997 1.00 88.31 71 ILE A C 1
ATOM 575 O O . ILE A 1 71 ? -7.907 -4.986 11.496 1.00 88.31 71 ILE A O 1
ATOM 579 N N . LYS A 1 72 ? -8.825 -7.025 11.723 1.00 81.06 72 LYS A N 1
ATOM 580 C CA . LYS A 1 72 ? -9.162 -6.963 13.153 1.00 81.06 72 LYS A CA 1
ATOM 581 C C . LYS A 1 72 ? -8.273 -7.857 14.003 1.00 81.06 72 LYS A C 1
ATOM 583 O O . LYS A 1 72 ? -8.034 -9.012 13.576 1.00 81.06 72 LYS A O 1
#

Radius of gyration: 18.48 Å; Cα contacts (8 Å, |Δi|>4): 81; chains: 1; bounding box: 42×31×47 Å

pLDDT: mean 89.19, std 4.23, range [78.0, 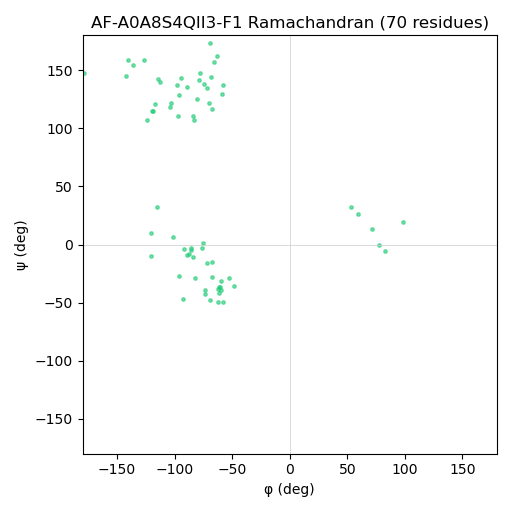95.12]

Solvent-accessible surface area (backbone atoms only — not comparable to full-atom values): 4572 Å² total; per-residue (Å²): 86,85,40,73,66,44,36,52,41,33,74,72,40,57,86,93,72,31,56,60,70,55,49,59,97,67,63,86,51,80,95,55,76,94,72,48,77,42,60,37,92,36,97,48,72,94,44,47,73,38,69,60,25,54,72,84,32,66,50,46,90,87,37,95,51,80,74,77,14,47,70,118

InterPro domains:
  IPR002159 CD36 family [PF01130] (1-72)

Secondary structure (DSSP, 8-state):
---HHHHHHHHHS-TTTPPPSS--TTTT-SS-----EEE--SSSGGGTT-EEEETTBSB-TTSSSTTTTB--

Sequence (72 aa):
YNDPLVTLAHYFYPKGKRPNSQMGLLLARNGTLDEVHTINTGQRLDKFGYLDKLNGLDHLPYWRDSPCNNIK

=== Feature glossary ===
Feature key, reading from the visual/contextual features back to the raw sequence:

Rendered structure images. Six rendered views show the 3D structure from the faces of a cube — i.e. along ±x, ±y, ±z. Rendering representation is drawn randomly per protein from cartoon (secondary-structure ribbons), sticks (backbone bonds), or molecular surface; coloring is either N→C rainbow (blue at the N-terminus through red at the C-terminus) or one color per chain.

Contact-map, Ramachandran, and PAE plots. The contact map is a binary N×N matrix image: pixel (i, j) is dark where Cα_i and Cα_j are within 8 Å and |i−j|>4. Because the |i−j|>4 filter removes local helical contacts, off-diagonal stripes parallel to the main diagonal indicate parallel β-sheets; stripes perpendicular to it indi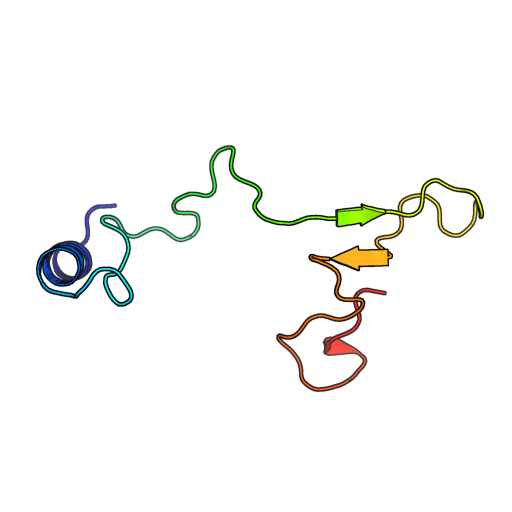cate antiparallel β-sheets. The Ramachandran plot scatters every residue's (φ, ψ) pair against the sterically allowed regions. The PAE heatmap renders the predicted-aligned-error matrix.

InterPro / GO / CATH / organism. Database cross-references. InterPro integrates a dozen domain/family signature databases into unified entries with residue-range hits. GO terms attach function/process/location labels with evidence codes. CATH codes position the fold in a four-level structural taxonomy. Organism is the NCBI-taxonomy species name.

Nearest PDB structures. The Foldseek neighbor list gives the closest experimentally determined structures in the PDB, ranked by structural alignment. TM-score near 1 means near-identical fold; near 0.3 means only rough topology match. This is how one finds what a novel AlphaFold prediction most resembles in the solved-structure universe.

Predicted aligned error. PAE(i, j) answers: if I align the predicted and true structures on residue i, how far off (in Å) do I expect residue j to be? A block-diagonal PAE matrix with low values on the blocks and high values off-diagonal is the signature of a multi-domain protein with confidently predicted domains but uncertain inter-domain orientation.

Solvent-accessible surface area. Accessible surface area quantifies burial. A residue with SASA near zero is packed into the hydrophobic core; one with SASA >100 Å² sits on the surface. Computed here via the Shrake–Rupley numerical algorithm with a 1.4 Å probe.

B-factor. B-factor (Debye–Waller factor) reflects atomic displacement in the crystal lattice. It is an experimental observable (units Å²), not a prediction; low values mean the atom is pinned down, high values mean it moves or is heterogeneous across the crystal.

pLDDT. For AlphaFold models, the B-factor field carries pLDDT — the model's own estimate of local accuracy on a 0–100 scale. Regions with pLDDT<50 should be treated as essentially unmodeled; they often correspond to intrinsically disordered segments.

Backbone torsions (φ/ψ). φ (phi) and ψ (psi) are the two rotatable backbone dihedrals per residue: φ is the C(i-1)–N–Cα–C torsion, ψ is the N–Cα–C–N(i+1) torsion, both in degrees on (−180°, 180°]. α-helical residues cluster near (−60°, −45°); β-strand residues near (−120°, +130°). A Ramachandran plot is simply a scatter of (φ, ψ) for every residue.

Radius of gyration, Cα contacts, bounding box. Radius of gyration (Rg) is the root-mean-square distance of Cα atoms from their centroid — a single number for overall size and compactness. A globular domain of N residues has Rg ≈ 2.2·N^0.38 Å; an extended or disordered chain has a much larger Rg. The Cα contact count is the number of residue pairs whose Cα atoms are within 8 Å and are more than four positions apart in sequence — a standard proxy for tertiary packing density. The bounding box is the smallest axis-aligned box enclosing all Cα atoms.

Secondary structure (3-state, P-SEA). Three-state secondary structure (P-SEA) collapses the eight DSSP classes into helix (a), strand (b), and coil (c). P-SEA assigns these from Cα geometry alone — distances and angles — without requiring backbone oxygens, so it works on any Cα trace.

Secondary structure (8-state, DSSP). DSSP 8-state secondary structure assigns each residue one of H (α-helix), G (3₁₀-helix), I (π-helix), E (extended β-strand), B (isolated β-bridge), T (hydrogen-bonded turn), S (bend), or '-' (coil). The assignment is computed from backbone hydrogen-bond geometry via the Kabsch–Sander algorithm.

Foldseek 3Di. A 3Di character summarizes, for each residue, the relative orientation of the Cα frame of its nearest spatial neighbor. Because it encodes fold topology rather than chemistry, 3Di alignments detect remote structural similarity that sequence alignment misses.

mmCIF coordinates. The mmCIF block holds the 3D Cartesian coordinates of each backbone atom (N, Cα, C, O) in ångströms. mmCIF is the PDB's canonical archive format — a tagged-loop text representation of the atomic model.

Sequence. Sequence gives the chain of amino acids in standard one-letter code (A=alanine, C=cysteine, …, Y=tyrosine), read N→C. It is the only feature that is directly encoded by the gene; all structural features are derived from the folded form of this sequence.